Protein AF-A0A1Y6KA87-F1 (afdb_monomer)

pLDDT: mean 82.44, std 13.97, range [36.47, 97.94]

Foldseek 3Di:
DVVQLVVPPDDDPVSVVVSVVVCVVVVVDDDDDDQDPVNVVVVVVVVVVVVVVVVVVVVVVVVQVVCVVVVDDDDPPDPVNPD

Mean predicted aligned error: 11.57 Å

Secondary structure (DSSP, 8-state):
-HHHHHT-SS--HHHHHHHHHHHHHTT----PPP--HHHHHHHHHHHHHHHHHHHHHHHHHHHHHHHHHTT----S-STTS--

Solvent-accessible surface area (backbone atoms only — not comparable to full-atom values): 5189 Å² total; per-residue (Å²): 108,73,68,71,58,63,68,52,89,66,94,46,74,69,54,51,55,51,46,53,51,50,36,57,71,70,64,71,58,71,9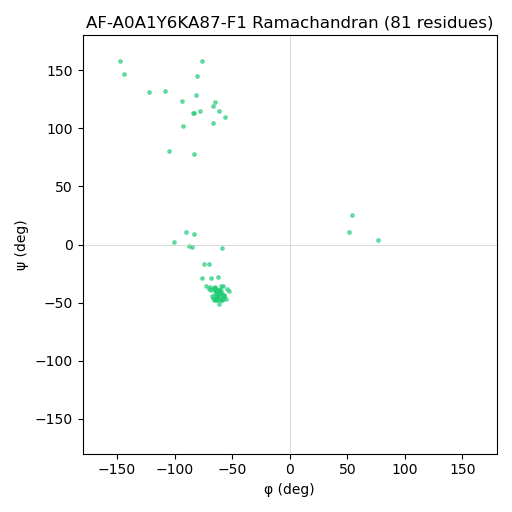1,72,81,78,82,48,72,68,58,51,52,53,53,49,51,56,50,47,54,53,48,53,58,48,51,53,51,51,50,56,47,52,56,50,51,56,40,44,77,73,72,46,79,82,71,80,83,50,89,85,65,77,122

Sequence (83 aa):
MRAALKAQRNKTDRADALGIAQIMRTDWFRRAHIRTAPCYRLRLLLTHRRNLKRRCLDIENAARHSQKAFGIRLSHVGRGGFA

Structure (mmCIF, N/CA/C/O backbone):
data_AF-A0A1Y6KA87-F1
#
_entry.id   AF-A0A1Y6KA87-F1
#
loop_
_atom_site.group_PDB
_atom_site.id
_atom_site.type_symbol
_atom_site.label_atom_id
_atom_site.label_alt_id
_atom_site.label_comp_id
_atom_site.label_asym_id
_atom_site.label_enti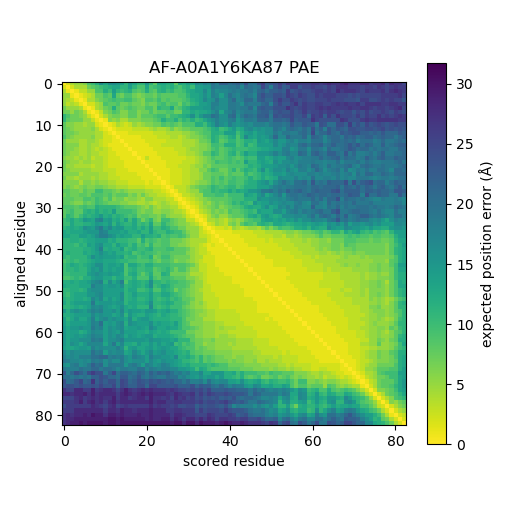ty_id
_atom_site.label_seq_id
_atom_site.pdbx_PDB_ins_code
_atom_site.Cartn_x
_atom_site.Cartn_y
_atom_site.Cartn_z
_atom_site.occupancy
_atom_site.B_iso_or_equiv
_atom_site.auth_seq_id
_atom_site.auth_comp_id
_atom_site.auth_asym_id
_atom_site.auth_atom_id
_atom_site.pdbx_PDB_model_num
ATOM 1 N N . MET A 1 1 ? -4.207 6.463 23.372 1.00 55.53 1 MET A N 1
ATOM 2 C CA . MET A 1 1 ? -4.252 5.123 24.011 1.00 55.53 1 MET A CA 1
ATOM 3 C C . MET A 1 1 ? -2.869 4.587 24.393 1.00 55.53 1 MET A C 1
ATOM 5 O O . MET A 1 1 ? -2.634 4.387 25.575 1.00 55.53 1 MET A O 1
ATOM 9 N N . ARG A 1 2 ? -1.927 4.421 23.445 1.00 56.78 2 ARG A N 1
ATOM 10 C CA . ARG A 1 2 ? -0.563 3.911 23.728 1.00 56.78 2 ARG A CA 1
ATOM 11 C C . ARG A 1 2 ? 0.195 4.689 24.816 1.00 56.78 2 ARG A C 1
ATOM 13 O O . ARG A 1 2 ? 0.864 4.062 25.619 1.00 56.78 2 ARG A O 1
ATOM 20 N N . ALA A 1 3 ? 0.066 6.016 24.873 1.00 60.38 3 ALA A N 1
ATOM 21 C CA . ALA A 1 3 ? 0.737 6.839 25.886 1.00 60.38 3 ALA A CA 1
ATOM 22 C C . ALA A 1 3 ? 0.187 6.635 27.314 1.00 60.38 3 ALA A C 1
ATOM 24 O O . ALA A 1 3 ? 0.966 6.594 28.256 1.00 60.38 3 ALA A O 1
ATOM 25 N N . ALA A 1 4 ? -1.129 6.433 27.466 1.00 61.69 4 ALA A N 1
ATOM 26 C CA . ALA A 1 4 ? -1.770 6.233 28.771 1.00 61.69 4 ALA A CA 1
ATOM 27 C C . ALA A 1 4 ? -1.377 4.891 29.414 1.00 61.69 4 ALA A C 1
ATOM 29 O O . ALA A 1 4 ? -1.106 4.832 30.605 1.00 61.69 4 ALA A O 1
ATOM 30 N N . LEU A 1 5 ? -1.274 3.828 28.608 1.00 66.88 5 LEU A N 1
ATOM 31 C CA . LEU A 1 5 ? -0.812 2.511 29.070 1.00 66.88 5 LEU A CA 1
ATOM 32 C C . LEU A 1 5 ? 0.713 2.462 29.265 1.00 66.88 5 LEU A C 1
ATOM 34 O O . LEU A 1 5 ? 1.198 1.738 30.121 1.00 66.88 5 LEU A O 1
ATOM 38 N N . LYS A 1 6 ? 1.478 3.261 28.507 1.00 64.88 6 LYS A N 1
ATOM 39 C CA . LYS A 1 6 ? 2.944 3.364 28.638 1.00 64.88 6 LYS A CA 1
ATOM 40 C C . LYS A 1 6 ? 3.387 4.158 29.876 1.00 64.88 6 LYS A C 1
ATOM 42 O O . LYS A 1 6 ? 4.540 4.052 30.274 1.00 64.88 6 LYS A O 1
ATOM 47 N N . ALA A 1 7 ? 2.491 4.938 30.483 1.00 65.56 7 ALA A N 1
ATOM 48 C CA . ALA A 1 7 ? 2.749 5.627 31.748 1.00 65.56 7 ALA A CA 1
ATOM 49 C C . ALA A 1 7 ? 2.823 4.659 32.946 1.00 65.56 7 ALA A C 1
ATOM 51 O O . ALA A 1 7 ? 3.353 5.019 33.996 1.00 65.56 7 ALA A O 1
ATOM 52 N N . GLN A 1 8 ? 2.324 3.425 32.799 1.00 70.56 8 GLN A N 1
ATOM 53 C CA . GLN A 1 8 ? 2.501 2.386 33.806 1.00 70.56 8 GLN A CA 1
ATOM 54 C C . GLN A 1 8 ? 3.913 1.803 33.710 1.00 70.56 8 GLN A C 1
ATOM 56 O O . GLN A 1 8 ? 4.295 1.188 32.717 1.00 70.56 8 GLN A O 1
ATOM 61 N N . ARG A 1 9 ? 4.693 2.027 34.768 1.00 69.69 9 ARG A N 1
ATOM 62 C CA . ARG A 1 9 ? 6.122 1.694 34.847 1.00 69.69 9 ARG A CA 1
ATOM 63 C C . ARG A 1 9 ? 6.394 0.183 34.875 1.00 69.69 9 ARG A C 1
ATOM 65 O O . ARG A 1 9 ? 7.429 -0.240 34.374 1.00 69.69 9 ARG A O 1
ATOM 72 N N . ASN A 1 10 ? 5.455 -0.608 35.406 1.00 78.75 10 ASN A N 1
ATOM 73 C CA . ASN A 1 10 ? 5.557 -2.064 35.533 1.00 78.75 10 ASN A CA 1
ATOM 74 C C . ASN A 1 10 ? 4.393 -2.756 34.814 1.00 78.75 10 ASN A C 1
ATOM 76 O O . ASN A 1 10 ? 3.230 -2.413 35.030 1.00 78.75 10 ASN A O 1
ATOM 80 N N . LYS A 1 11 ? 4.708 -3.764 33.998 1.00 77.62 11 LYS A N 1
ATOM 81 C CA . LYS A 1 11 ? 3.723 -4.571 33.274 1.00 77.62 11 LYS A CA 1
ATOM 82 C C . LYS A 1 11 ? 3.200 -5.686 34.181 1.00 77.62 11 LYS A C 1
ATOM 84 O O . LYS A 1 11 ? 3.953 -6.577 34.550 1.00 77.62 11 LYS A O 1
ATOM 89 N N . THR A 1 12 ? 1.922 -5.622 34.545 1.00 87.44 12 THR A N 1
ATOM 90 C CA . THR A 1 12 ? 1.215 -6.671 35.300 1.00 87.44 12 THR A CA 1
ATOM 91 C C . THR A 1 12 ? -0.226 -6.748 34.802 1.00 87.44 12 THR A C 1
ATOM 93 O O . THR A 1 12 ? -0.799 -5.704 34.477 1.00 87.44 12 THR A O 1
ATOM 96 N N . ASP A 1 13 ? -0.841 -7.935 34.796 1.00 89.19 13 ASP A N 1
ATOM 97 C CA . ASP A 1 13 ? -2.225 -8.107 34.316 1.00 89.19 13 ASP A CA 1
ATOM 98 C C . ASP A 1 13 ? -3.222 -7.223 35.084 1.00 89.19 13 ASP A C 1
ATOM 100 O O . ASP A 1 13 ? -4.139 -6.637 34.506 1.00 89.19 13 ASP A O 1
ATOM 104 N N . ARG A 1 14 ? -2.991 -7.040 36.393 1.00 87.69 14 ARG A N 1
ATOM 105 C CA . ARG A 1 14 ? -3.790 -6.151 37.250 1.00 87.69 14 ARG A CA 1
ATOM 106 C C . ARG A 1 14 ? -3.688 -4.683 36.823 1.00 87.69 14 ARG A C 1
ATOM 108 O O . ARG A 1 14 ? -4.701 -3.985 36.799 1.00 87.69 14 ARG A O 1
ATOM 115 N N . ALA A 1 15 ? -2.483 -4.202 36.513 1.00 86.31 15 ALA A N 1
ATOM 116 C CA . ALA A 1 15 ? -2.276 -2.817 36.092 1.00 86.31 15 ALA A CA 1
ATOM 117 C C . ALA A 1 15 ? -2.859 -2.565 34.693 1.00 86.31 15 ALA A C 1
ATOM 119 O O . ALA A 1 15 ? -3.497 -1.531 34.478 1.00 86.31 15 ALA A O 1
ATOM 120 N N . ASP A 1 16 ? -2.738 -3.540 33.789 1.00 85.94 16 ASP A N 1
ATOM 121 C CA . ASP A 1 16 ? -3.316 -3.475 32.447 1.00 85.94 16 ASP A CA 1
ATOM 122 C C . ASP A 1 16 ? -4.845 -3.407 32.480 1.00 85.94 16 ASP A C 1
ATOM 124 O O . ASP A 1 16 ? -5.437 -2.540 31.832 1.00 85.94 16 ASP A O 1
ATOM 128 N N . ALA A 1 17 ? -5.488 -4.268 33.277 1.00 89.25 17 ALA A N 1
ATOM 129 C CA . ALA A 1 17 ? -6.937 -4.251 33.464 1.00 89.25 17 ALA A CA 1
ATOM 130 C C . ALA A 1 17 ? -7.421 -2.896 34.011 1.00 89.25 17 ALA A C 1
ATOM 132 O O . ALA A 1 17 ? -8.384 -2.322 33.497 1.00 89.25 17 ALA A O 1
ATOM 133 N N . LEU A 1 18 ? -6.707 -2.336 34.997 1.00 88.19 18 LEU A N 1
ATOM 134 C CA . LEU A 1 18 ? -6.995 -1.007 35.540 1.00 88.19 18 LEU A CA 1
ATOM 135 C C . LEU A 1 18 ? -6.812 0.099 34.488 1.00 88.19 18 LEU A C 1
ATOM 137 O O . LEU A 1 18 ? -7.635 1.010 34.398 1.00 88.19 18 LEU A O 1
ATOM 141 N N . GLY A 1 19 ? -5.759 0.018 33.673 1.00 87.94 19 GLY A N 1
ATOM 142 C CA . GLY A 1 19 ? -5.491 0.966 32.594 1.00 87.94 19 GLY A CA 1
ATOM 143 C C . GLY A 1 19 ? -6.589 0.959 31.530 1.00 87.94 19 GLY A C 1
ATOM 144 O O . GLY A 1 19 ? -7.050 2.021 31.111 1.00 87.94 19 G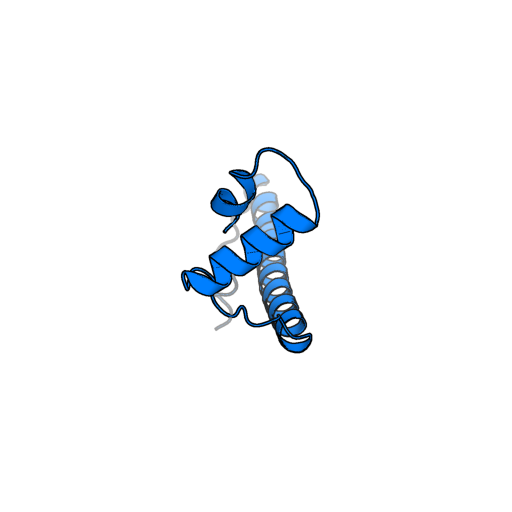LY A O 1
ATOM 145 N N . ILE A 1 20 ? -7.068 -0.226 31.138 1.00 86.94 20 ILE A N 1
ATOM 146 C CA . ILE A 1 20 ? -8.206 -0.374 30.220 1.00 86.94 20 ILE A CA 1
ATOM 147 C C . ILE A 1 20 ? -9.473 0.217 30.847 1.00 86.94 20 ILE A C 1
ATOM 149 O O . ILE A 1 20 ? -10.138 1.027 30.203 1.00 86.94 20 ILE A O 1
ATOM 153 N N . ALA A 1 21 ? -9.772 -0.107 32.108 1.00 89.81 21 ALA A N 1
ATOM 154 C CA . ALA A 1 21 ? -10.941 0.419 32.811 1.00 89.81 21 ALA A CA 1
ATOM 155 C C . ALA A 1 21 ? -10.926 1.955 32.912 1.00 89.81 21 ALA A C 1
ATOM 157 O O . ALA A 1 21 ? -11.955 2.600 32.713 1.00 89.81 21 ALA A O 1
ATOM 158 N N . GLN A 1 22 ? -9.760 2.560 33.165 1.00 88.25 22 GLN A N 1
ATOM 159 C CA . GLN A 1 22 ? -9.600 4.016 33.168 1.00 88.25 22 GLN A CA 1
ATOM 160 C C . GLN A 1 22 ? -9.917 4.614 31.795 1.00 88.25 22 GLN A C 1
ATOM 162 O O . GLN A 1 22 ? -10.668 5.580 31.714 1.00 88.25 22 GLN A O 1
ATOM 167 N N . ILE A 1 23 ? -9.381 4.025 30.723 1.00 87.56 23 ILE A N 1
ATOM 168 C CA . ILE A 1 23 ? -9.597 4.502 29.351 1.00 87.56 23 ILE A CA 1
ATOM 169 C C . ILE A 1 23 ? -11.071 4.382 28.943 1.00 87.56 23 ILE A C 1
ATOM 171 O O . ILE A 1 23 ? -11.586 5.270 28.263 1.00 87.56 23 ILE A O 1
ATOM 175 N N . MET A 1 24 ? -11.750 3.307 29.359 1.00 87.06 24 MET A N 1
ATOM 176 C CA . MET A 1 24 ? -13.188 3.144 29.133 1.00 87.06 24 MET A CA 1
ATOM 177 C C . MET A 1 24 ? -14.005 4.185 29.906 1.00 87.06 24 MET A C 1
ATOM 179 O O . MET A 1 24 ? -14.980 4.699 29.372 1.00 87.06 24 MET A O 1
ATOM 183 N N . ARG A 1 25 ? -13.596 4.535 31.133 1.00 88.00 25 ARG A N 1
ATOM 184 C CA . ARG A 1 25 ? -14.306 5.509 31.976 1.00 88.00 25 ARG A CA 1
ATOM 185 C C . ARG A 1 25 ? -14.150 6.953 31.506 1.00 88.00 25 ARG A C 1
ATOM 187 O O . ARG A 1 25 ? -15.079 7.733 31.651 1.00 88.00 25 ARG A O 1
ATOM 194 N N . THR A 1 26 ? -12.988 7.327 30.974 1.00 88.56 26 THR A N 1
ATOM 195 C CA . THR A 1 26 ? -12.724 8.707 30.530 1.00 88.56 26 THR A CA 1
ATOM 196 C C . THR A 1 26 ? -13.244 8.999 29.122 1.00 88.56 26 THR A C 1
ATOM 198 O O . THR A 1 26 ? -12.882 10.025 28.560 1.00 88.56 26 THR A O 1
ATOM 201 N N . ASP A 1 27 ? -14.022 8.088 28.525 1.00 80.25 27 ASP A N 1
ATOM 202 C CA . ASP A 1 27 ? -14.485 8.142 27.129 1.00 80.25 27 ASP A CA 1
ATOM 203 C C . ASP A 1 27 ? -13.339 8.311 26.109 1.00 80.25 27 ASP A C 1
ATOM 205 O O . ASP A 1 27 ? -13.483 8.809 24.995 1.00 80.25 27 ASP A O 1
ATOM 209 N N . TRP A 1 28 ? -12.137 7.867 26.491 1.00 82.69 28 TRP A N 1
ATOM 210 C CA . TRP A 1 28 ? -10.967 7.837 25.607 1.00 82.69 28 TRP A CA 1
ATOM 211 C C . TRP A 1 28 ? -10.937 6.567 24.748 1.00 82.69 28 TRP A C 1
ATOM 213 O O . TRP A 1 28 ? -10.039 6.386 23.916 1.00 82.69 28 TRP A O 1
ATOM 223 N N . PHE A 1 29 ? -11.907 5.673 24.949 1.00 81.75 29 PHE A N 1
ATOM 224 C CA . PHE A 1 29 ? -12.165 4.524 24.101 1.00 81.75 29 PHE A CA 1
ATOM 225 C C . PHE A 1 29 ? -13.211 4.870 23.042 1.00 81.75 29 PHE A C 1
ATOM 227 O O . PHE A 1 29 ? -14.347 5.199 23.356 1.00 81.75 29 PHE A O 1
ATOM 234 N N . ARG A 1 30 ? -12.861 4.682 21.767 1.00 80.38 30 ARG A N 1
ATOM 235 C CA . ARG A 1 30 ? -13.831 4.687 20.670 1.00 80.38 30 ARG A CA 1
ATOM 236 C C . ARG A 1 30 ? -14.004 3.269 20.153 1.00 80.38 30 ARG A C 1
ATOM 238 O O . ARG A 1 30 ? -13.008 2.602 19.868 1.00 80.38 30 ARG A O 1
ATOM 245 N N . ARG A 1 31 ? -15.254 2.824 19.981 1.00 80.62 31 ARG A N 1
ATOM 246 C CA . ARG A 1 31 ? -15.560 1.522 19.373 1.00 80.62 31 ARG A CA 1
ATOM 247 C C . ARG A 1 31 ? -14.919 1.459 17.985 1.00 80.62 31 ARG A C 1
ATOM 249 O O . ARG A 1 31 ? -15.346 2.146 17.061 1.00 80.62 31 ARG A O 1
ATOM 256 N N . ALA A 1 32 ? -13.882 0.642 17.847 1.00 75.31 32 ALA A N 1
ATOM 257 C CA . ALA A 1 32 ? -13.280 0.365 16.557 1.00 75.31 32 ALA A CA 1
ATOM 258 C C . ALA A 1 32 ? -14.121 -0.696 15.843 1.00 75.31 32 ALA A C 1
ATOM 260 O O . ALA A 1 32 ? -14.405 -1.754 16.403 1.00 75.31 32 ALA A O 1
ATOM 261 N N . HIS A 1 33 ? -14.516 -0.425 14.601 1.00 78.75 33 HIS A N 1
ATOM 262 C CA . HIS A 1 33 ? -15.134 -1.444 13.763 1.00 78.75 33 HIS A CA 1
ATOM 263 C C . HIS A 1 33 ? -14.091 -2.527 13.454 1.00 78.75 33 HIS A C 1
ATOM 265 O O . HIS A 1 33 ? -13.052 -2.249 12.843 1.00 78.75 33 HIS A O 1
ATOM 271 N N . ILE A 1 34 ? -14.365 -3.766 13.866 1.00 77.81 34 ILE A N 1
ATOM 272 C CA . ILE A 1 34 ? -13.519 -4.913 13.533 1.00 77.81 34 ILE A CA 1
ATOM 273 C C . ILE A 1 34 ? -13.600 -5.106 12.023 1.00 77.81 34 ILE A C 1
ATOM 275 O O . ILE A 1 34 ? -14.682 -5.240 11.457 1.00 77.81 34 ILE A O 1
ATOM 279 N N . ARG A 1 35 ? -12.457 -5.068 11.336 1.00 82.38 35 A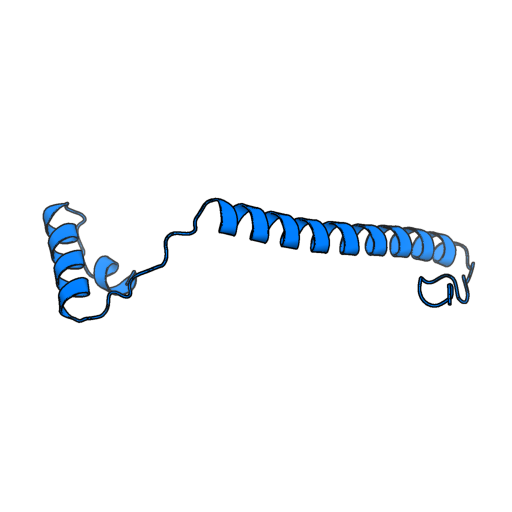RG A N 1
ATOM 280 C CA . ARG A 1 35 ? -12.429 -5.263 9.884 1.00 82.38 35 ARG A CA 1
ATOM 281 C C . ARG A 1 35 ? -12.966 -6.660 9.577 1.00 82.38 35 ARG A C 1
ATOM 283 O O . ARG A 1 35 ? -12.364 -7.655 9.964 1.00 82.38 35 ARG A O 1
ATOM 290 N N . THR A 1 36 ? -14.100 -6.723 8.893 1.00 88.31 36 THR A N 1
ATOM 291 C CA . THR A 1 36 ? -14.719 -7.989 8.504 1.00 88.31 36 THR A CA 1
ATOM 292 C C . THR A 1 36 ? -13.970 -8.591 7.314 1.00 88.31 36 THR A C 1
ATOM 294 O O . THR A 1 36 ? -13.294 -7.880 6.559 1.00 88.31 36 THR A O 1
ATOM 297 N N . ALA A 1 37 ? -14.086 -9.907 7.116 1.00 92.12 37 ALA A N 1
ATOM 298 C CA . ALA A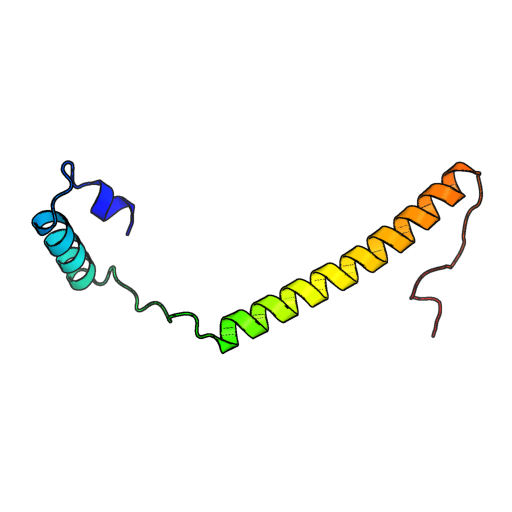 1 37 ? -13.469 -10.586 5.975 1.00 92.12 37 ALA A CA 1
ATOM 299 C C . ALA A 1 37 ? -13.830 -9.946 4.609 1.00 92.12 37 ALA A C 1
ATOM 301 O O . ALA A 1 37 ? -12.921 -9.764 3.792 1.00 92.12 37 ALA A O 1
ATOM 302 N N . PRO A 1 38 ? -15.082 -9.502 4.354 1.00 91.69 38 PRO A N 1
ATOM 303 C CA . PRO A 1 38 ? -15.423 -8.749 3.145 1.00 91.69 38 PRO A CA 1
ATOM 304 C C . PRO A 1 38 ? -14.631 -7.445 2.977 1.00 91.69 38 PRO A C 1
ATOM 306 O O . PRO A 1 38 ? -14.126 -7.177 1.887 1.00 91.69 38 PRO A O 1
ATOM 309 N N . CYS A 1 39 ? -14.444 -6.657 4.044 1.00 91.00 39 CYS A N 1
ATOM 310 C CA . CYS A 1 39 ? -13.654 -5.422 3.984 1.00 91.00 39 CYS A CA 1
ATOM 311 C C . CYS A 1 39 ? -12.191 -5.693 3.601 1.00 91.00 39 CYS A C 1
ATOM 313 O O . CYS A 1 39 ? -11.600 -4.934 2.829 1.00 91.00 39 CYS A O 1
ATOM 315 N N . TYR A 1 40 ? -11.602 -6.778 4.115 1.00 92.31 40 TYR A N 1
ATOM 316 C CA . TYR A 1 40 ? -10.252 -7.194 3.730 1.00 92.31 40 TYR A CA 1
ATOM 317 C C . TYR A 1 40 ? -10.174 -7.577 2.253 1.00 92.31 40 TYR A C 1
ATOM 319 O O . TYR A 1 40 ? -9.281 -7.091 1.559 1.00 92.31 40 TYR A O 1
ATOM 327 N N . ARG A 1 41 ? -11.125 -8.382 1.763 1.00 94.50 41 ARG A N 1
ATOM 328 C CA . ARG A 1 41 ? -11.201 -8.784 0.349 1.00 94.50 41 ARG A CA 1
ATOM 329 C C . ARG A 1 41 ? -11.339 -7.576 -0.575 1.00 94.50 41 ARG A C 1
ATOM 331 O O . ARG A 1 41 ? -10.566 -7.448 -1.519 1.00 94.50 41 ARG A O 1
ATOM 338 N N . LEU A 1 42 ? -12.244 -6.645 -0.270 1.00 95.88 42 LEU A N 1
ATOM 339 C CA . LEU A 1 42 ? -12.422 -5.427 -1.065 1.00 95.88 42 LEU A CA 1
ATOM 340 C C . LEU A 1 42 ? -11.136 -4.593 -1.114 1.00 95.88 42 LEU A C 1
ATOM 342 O O . LEU A 1 42 ? -10.692 -4.176 -2.184 1.00 95.88 42 LEU A O 1
ATOM 346 N N . ARG A 1 43 ? -10.494 -4.377 0.038 1.00 94.81 43 ARG A N 1
ATOM 347 C CA . ARG A 1 43 ? -9.256 -3.593 0.102 1.00 94.81 43 ARG A CA 1
ATOM 348 C C . ARG A 1 43 ? -8.104 -4.266 -0.645 1.00 94.81 43 ARG A C 1
ATOM 350 O O . ARG A 1 43 ? -7.311 -3.572 -1.285 1.00 94.81 43 ARG A O 1
ATOM 357 N N . LEU A 1 44 ? -8.028 -5.595 -0.589 1.00 96.31 44 LEU A N 1
ATOM 358 C CA . LEU A 1 44 ? -7.071 -6.399 -1.344 1.00 96.31 44 LEU A CA 1
ATOM 359 C C . LEU A 1 44 ? -7.283 -6.211 -2.853 1.00 96.31 44 LEU A C 1
ATOM 361 O O . LEU A 1 44 ? -6.348 -5.828 -3.553 1.00 96.31 44 LEU A O 1
ATOM 365 N N . LEU A 1 45 ? -8.519 -6.364 -3.335 1.00 97.75 45 LEU A N 1
ATOM 366 C CA . LEU A 1 45 ? -8.876 -6.179 -4.746 1.00 97.75 45 LEU A CA 1
ATOM 367 C C . LEU A 1 45 ? -8.530 -4.777 -5.265 1.00 97.75 45 LEU A C 1
ATOM 369 O O . LEU A 1 45 ? -7.902 -4.639 -6.315 1.00 97.75 45 LEU A O 1
ATOM 373 N N . LEU A 1 46 ? -8.873 -3.728 -4.513 1.00 97.94 46 LEU A N 1
ATOM 374 C CA . LEU A 1 46 ? -8.533 -2.346 -4.871 1.00 97.94 46 LEU A CA 1
ATOM 375 C C . LEU A 1 46 ? -7.015 -2.128 -4.947 1.00 97.94 46 LEU A C 1
ATOM 377 O O . LEU A 1 46 ? -6.518 -1.449 -5.850 1.00 97.94 46 LEU A O 1
ATOM 381 N N . THR A 1 47 ? -6.272 -2.739 -4.022 1.00 97.88 47 THR A N 1
ATOM 382 C CA . THR A 1 47 ? -4.807 -2.676 -3.993 1.00 97.88 47 THR A CA 1
ATOM 383 C C . THR A 1 47 ? -4.210 -3.393 -5.202 1.00 97.88 47 THR A C 1
ATOM 385 O O . THR A 1 47 ? -3.362 -2.820 -5.888 1.00 97.88 47 THR A O 1
ATOM 388 N N . HIS A 1 48 ? -4.683 -4.598 -5.534 1.00 97.88 48 HIS A N 1
ATOM 389 C CA . HIS A 1 48 ? -4.233 -5.320 -6.726 1.00 97.88 48 HIS A CA 1
ATOM 390 C C . HIS A 1 48 ? -4.556 -4.573 -8.012 1.00 97.88 48 HIS A C 1
ATOM 392 O O . HIS A 1 48 ? -3.666 -4.412 -8.840 1.00 97.88 48 HIS A O 1
ATOM 398 N N . ARG A 1 49 ? -5.767 -4.023 -8.160 1.00 97.81 49 ARG A N 1
ATOM 399 C CA . ARG A 1 49 ? -6.130 -3.207 -9.328 1.00 97.81 49 ARG A CA 1
ATOM 400 C C . ARG A 1 49 ? -5.156 -2.043 -9.526 1.00 97.81 49 ARG A C 1
ATOM 402 O O . ARG A 1 49 ? -4.684 -1.814 -10.639 1.00 97.81 49 ARG A O 1
ATOM 409 N N . ARG A 1 50 ? -4.833 -1.312 -8.452 1.00 97.50 50 ARG A N 1
ATOM 410 C CA . ARG A 1 50 ? -3.871 -0.199 -8.509 1.00 97.50 50 ARG A CA 1
ATOM 411 C C . ARG A 1 50 ? -2.472 -0.680 -8.889 1.00 97.50 50 ARG A C 1
ATOM 413 O O . ARG A 1 50 ? -1.812 -0.020 -9.688 1.00 97.50 50 ARG A O 1
ATOM 420 N N . ASN A 1 51 ? -2.031 -1.804 -8.328 1.00 97.62 51 ASN A N 1
ATOM 421 C CA . ASN A 1 51 ? -0.729 -2.390 -8.639 1.00 97.62 51 ASN A CA 1
ATOM 422 C C . ASN A 1 51 ? -0.641 -2.840 -10.097 1.00 97.62 51 ASN A C 1
ATOM 424 O O . ASN A 1 51 ? 0.302 -2.455 -10.773 1.00 97.62 51 ASN A O 1
ATOM 428 N N . LEU A 1 52 ? -1.636 -3.568 -10.605 1.00 97.50 52 LEU A N 1
ATOM 429 C CA . LEU A 1 52 ? -1.670 -4.013 -11.999 1.00 97.50 52 LEU A CA 1
ATOM 430 C C . LEU A 1 52 ? -1.620 -2.824 -12.962 1.00 97.50 52 LEU A C 1
ATOM 432 O O . LEU A 1 52 ? -0.772 -2.793 -13.847 1.00 97.50 52 LEU A O 1
ATOM 436 N N . LYS A 1 53 ? -2.444 -1.791 -12.728 1.00 96.00 53 LYS A N 1
ATOM 437 C C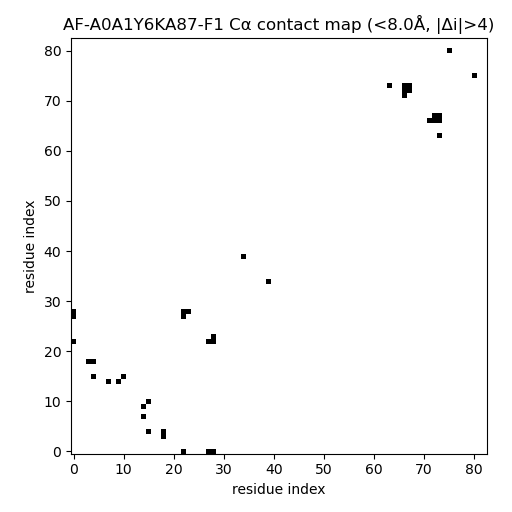A . LYS A 1 53 ? -2.422 -0.571 -13.550 1.00 96.00 53 LYS A CA 1
ATOM 438 C C . LYS A 1 53 ? -1.036 0.084 -13.566 1.00 96.00 53 LYS A C 1
ATOM 440 O O . LYS A 1 53 ? -0.574 0.489 -14.625 1.00 96.00 53 LYS A O 1
ATOM 445 N N . ARG A 1 54 ? -0.378 0.186 -12.407 1.00 96.50 54 ARG A N 1
ATOM 446 C CA . ARG A 1 54 ? 0.981 0.739 -12.307 1.00 96.50 54 ARG A CA 1
ATOM 447 C C . ARG A 1 54 ? 2.002 -0.120 -13.042 1.00 96.50 54 ARG A C 1
ATOM 449 O O . ARG A 1 54 ? 2.749 0.419 -13.839 1.00 96.50 54 ARG A O 1
ATOM 456 N N . ARG A 1 55 ? 1.974 -1.441 -12.853 1.00 96.25 55 ARG A N 1
ATOM 457 C CA . ARG A 1 55 ? 2.904 -2.363 -13.520 1.00 96.25 55 ARG A CA 1
ATOM 458 C C . ARG A 1 55 ? 2.789 -2.309 -15.040 1.00 96.25 55 ARG A C 1
ATOM 460 O O . ARG A 1 55 ? 3.815 -2.314 -15.705 1.00 96.25 55 ARG A O 1
ATOM 467 N N . CYS A 1 56 ? 1.579 -2.193 -15.587 1.00 94.00 56 CYS A N 1
ATOM 468 C CA . CYS A 1 56 ? 1.408 -1.982 -17.025 1.00 94.00 56 CYS A CA 1
ATOM 469 C C . CYS A 1 56 ? 2.103 -0.696 -17.499 1.00 94.00 56 CYS A C 1
ATOM 471 O O . CYS A 1 56 ? 2.838 -0.732 -18.478 1.00 94.00 56 CYS A O 1
ATOM 473 N N . LEU A 1 57 ? 1.915 0.417 -16.781 1.00 92.12 57 LEU A N 1
ATOM 474 C CA . LEU A 1 57 ? 2.566 1.690 -17.112 1.00 92.12 57 LEU A CA 1
ATOM 475 C C . LEU A 1 57 ? 4.090 1.614 -16.969 1.00 92.12 57 LEU A C 1
ATOM 477 O O . LEU A 1 57 ? 4.807 2.163 -17.799 1.00 92.12 57 LEU A O 1
ATOM 481 N N . ASP A 1 58 ? 4.590 0.929 -15.941 1.00 94.56 58 ASP A N 1
ATOM 482 C CA . ASP A 1 58 ? 6.026 0.747 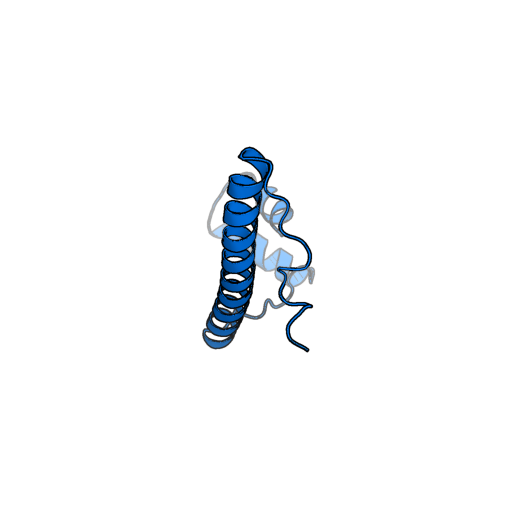-15.723 1.00 94.56 58 ASP A CA 1
ATOM 483 C C . ASP A 1 58 ? 6.662 -0.020 -16.891 1.00 94.56 58 ASP A C 1
ATOM 485 O O . ASP A 1 58 ? 7.719 0.377 -17.377 1.00 94.56 58 ASP A O 1
ATOM 489 N N . ILE A 1 59 ? 6.000 -1.074 -17.384 1.00 93.50 59 ILE A N 1
ATOM 490 C CA . ILE A 1 59 ? 6.458 -1.857 -18.543 1.00 93.50 59 ILE A CA 1
ATOM 491 C C . ILE A 1 59 ? 6.438 -1.005 -19.818 1.00 93.50 59 ILE A C 1
ATOM 493 O O . ILE A 1 59 ? 7.432 -0.964 -20.542 1.00 93.50 59 ILE A O 1
ATOM 497 N N . GLU A 1 60 ? 5.338 -0.289 -20.078 1.00 89.12 60 GLU A N 1
ATOM 498 C CA . GLU A 1 60 ? 5.225 0.627 -21.223 1.00 89.12 60 GLU A CA 1
ATOM 499 C C . GLU A 1 60 ? 6.339 1.687 -21.196 1.00 89.12 60 GLU A C 1
ATOM 501 O O . GLU A 1 60 ? 6.984 1.969 -22.209 1.00 89.12 60 GLU A O 1
ATOM 506 N N . ASN A 1 61 ? 6.616 2.247 -20.018 1.00 88.81 61 ASN A N 1
ATOM 507 C CA . ASN A 1 61 ? 7.691 3.207 -19.836 1.00 88.81 61 ASN A CA 1
ATOM 508 C C . ASN A 1 61 ? 9.063 2.561 -20.029 1.00 88.81 61 ASN A C 1
ATOM 510 O O . ASN A 1 61 ? 9.895 3.159 -20.703 1.00 88.81 61 ASN A O 1
ATOM 514 N N . ALA A 1 62 ? 9.321 1.372 -19.486 1.00 91.62 62 ALA A N 1
ATOM 515 C CA . ALA A 1 62 ? 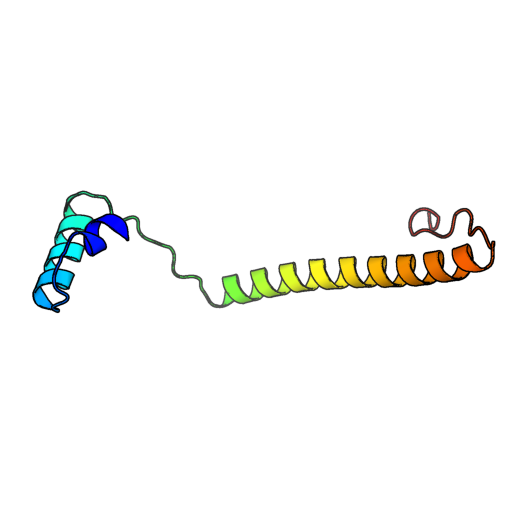10.599 0.681 -19.661 1.00 91.62 62 ALA A CA 1
ATOM 516 C C . ALA A 1 62 ? 10.918 0.451 -21.149 1.00 91.62 62 ALA A C 1
ATOM 518 O O . ALA A 1 62 ? 12.023 0.762 -21.593 1.00 91.62 62 ALA A O 1
ATOM 519 N N . ALA A 1 63 ? 9.929 0.015 -21.935 1.00 89.19 63 ALA A N 1
ATOM 520 C CA . ALA A 1 63 ? 10.063 -0.143 -23.384 1.00 89.19 63 ALA A CA 1
ATOM 521 C C . ALA A 1 63 ? 10.319 1.193 -24.110 1.00 89.19 63 ALA A C 1
ATOM 523 O O . ALA A 1 63 ? 11.148 1.273 -25.014 1.00 89.19 63 ALA A O 1
ATOM 524 N N . ARG A 1 64 ? 9.659 2.282 -23.695 1.00 86.62 64 ARG A N 1
ATOM 525 C CA . ARG A 1 64 ? 9.928 3.616 -24.259 1.00 86.62 64 ARG A CA 1
ATOM 526 C C . ARG A 1 64 ? 11.347 4.094 -23.947 1.00 86.62 64 ARG A C 1
ATOM 528 O O . ARG A 1 64 ? 12.003 4.676 -24.808 1.00 86.62 64 ARG A O 1
ATOM 535 N N . HIS A 1 65 ? 11.812 3.890 -22.715 1.00 88.69 65 HIS A N 1
ATOM 536 C CA . HIS A 1 65 ? 13.151 4.305 -22.297 1.00 88.69 65 HIS A CA 1
ATOM 537 C C . HIS A 1 65 ? 14.238 3.538 -23.055 1.00 88.69 65 HIS A C 1
ATOM 539 O O . HIS A 1 65 ? 15.218 4.160 -23.461 1.00 88.69 65 HIS A O 1
ATOM 545 N N . SER A 1 66 ? 14.054 2.235 -23.303 1.00 90.88 66 SER A N 1
ATOM 546 C CA . SER A 1 66 ? 15.018 1.454 -24.084 1.00 90.88 66 SER A CA 1
ATOM 547 C C . SER A 1 66 ? 15.131 1.968 -25.520 1.00 90.88 66 SER A C 1
ATOM 549 O O . SER A 1 66 ? 16.234 2.211 -25.990 1.00 90.88 66 SER A O 1
ATOM 551 N N . GLN A 1 67 ? 14.016 2.245 -26.198 1.00 87.31 67 GLN A N 1
ATOM 552 C CA . GLN A 1 67 ? 14.037 2.802 -27.557 1.00 87.31 67 GLN A CA 1
ATOM 553 C C . GLN A 1 67 ? 14.626 4.215 -27.614 1.00 87.31 67 GLN A C 1
ATOM 555 O O . GLN A 1 67 ? 15.380 4.536 -28.534 1.00 87.31 67 GLN A O 1
ATOM 560 N N . LYS A 1 68 ? 14.351 5.042 -26.597 1.00 85.88 68 LYS A N 1
ATOM 561 C CA . LYS A 1 68 ? 14.956 6.373 -26.470 1.00 85.88 68 LYS A CA 1
ATOM 562 C C . LYS A 1 68 ? 16.484 6.299 -26.378 1.00 85.88 68 LYS A C 1
ATOM 564 O O . LYS A 1 68 ? 17.145 7.173 -26.931 1.00 85.88 68 LYS A O 1
ATOM 569 N N . ALA A 1 69 ? 17.042 5.273 -25.727 1.00 90.06 69 ALA A N 1
ATOM 570 C CA . ALA A 1 69 ? 18.491 5.069 -25.655 1.00 90.06 69 ALA A CA 1
ATOM 571 C C . ALA A 1 69 ? 19.130 4.842 -27.040 1.00 90.06 69 ALA A C 1
ATOM 573 O O . ALA A 1 69 ? 20.274 5.229 -27.249 1.00 90.06 69 ALA A O 1
ATOM 574 N N . PHE A 1 70 ? 18.375 4.302 -28.002 1.00 90.12 70 PHE A N 1
ATOM 575 C CA . PHE A 1 70 ? 18.798 4.135 -29.398 1.00 90.12 70 PHE A CA 1
ATOM 576 C C . PHE A 1 70 ? 18.454 5.339 -30.297 1.00 90.12 70 PHE A C 1
ATOM 578 O O . PHE A 1 70 ? 18.539 5.242 -31.517 1.00 90.12 70 PHE A O 1
ATOM 585 N N . GLY A 1 71 ? 18.022 6.472 -29.729 1.00 88.06 71 GLY A N 1
ATOM 586 C CA . GLY A 1 71 ? 17.639 7.668 -30.493 1.00 88.06 71 GLY A CA 1
ATOM 587 C C . GLY A 1 71 ? 16.264 7.582 -31.170 1.00 88.06 71 GLY A C 1
ATOM 588 O O . GLY A 1 71 ? 15.854 8.520 -31.854 1.00 88.06 71 GLY A O 1
ATOM 589 N N . ILE A 1 72 ? 15.512 6.499 -30.951 1.00 83.56 72 ILE A N 1
ATOM 590 C CA . ILE A 1 72 ? 14.185 6.296 -31.538 1.00 83.56 72 ILE A CA 1
ATOM 591 C C . ILE A 1 72 ? 13.148 7.031 -30.684 1.00 83.56 72 ILE A C 1
ATOM 593 O O . ILE A 1 72 ? 12.874 6.673 -29.535 1.00 83.56 72 ILE A O 1
ATOM 597 N N . ARG A 1 73 ? 12.539 8.079 -31.249 1.00 75.81 73 ARG A N 1
ATOM 598 C CA . ARG A 1 73 ? 11.427 8.805 -30.620 1.00 75.81 73 ARG A CA 1
ATOM 599 C C . ARG A 1 73 ? 10.096 8.219 -31.077 1.00 75.81 73 ARG A C 1
ATOM 601 O O . ARG A 1 73 ? 9.603 8.562 -32.145 1.00 75.81 73 ARG A O 1
ATOM 608 N N . LEU A 1 74 ? 9.472 7.405 -30.228 1.00 69.88 74 LEU A N 1
ATOM 609 C CA . LEU A 1 74 ? 8.066 7.043 -30.403 1.00 69.88 74 LEU A CA 1
ATOM 610 C C . LEU A 1 74 ? 7.170 8.277 -30.195 1.00 69.88 74 LEU A C 1
ATOM 612 O O . LEU A 1 74 ? 6.958 8.699 -29.053 1.00 69.88 74 LEU A O 1
ATOM 616 N N . SER A 1 75 ? 6.633 8.854 -31.270 1.00 67.94 75 SER A N 1
ATOM 617 C CA . SER A 1 75 ? 5.532 9.823 -31.199 1.00 67.94 75 SER A CA 1
ATOM 618 C C . SER A 1 75 ? 4.190 9.090 -31.042 1.00 67.94 75 SER A C 1
ATOM 620 O O . SER A 1 75 ? 4.025 7.983 -31.539 1.00 67.94 75 SER A O 1
ATOM 622 N N . HIS A 1 76 ? 3.248 9.671 -30.289 1.00 61.75 76 HIS A N 1
ATOM 623 C CA . HIS A 1 76 ? 1.851 9.216 -30.117 1.00 61.75 76 HIS A CA 1
ATOM 624 C C . HIS A 1 76 ? 1.584 7.746 -29.715 1.00 61.75 76 HIS A C 1
ATOM 626 O O . HIS A 1 76 ? 0.431 7.330 -29.673 1.00 61.75 76 HIS A O 1
ATOM 632 N N . VAL A 1 77 ? 2.585 6.959 -29.312 1.00 61.47 77 VAL A N 1
ATOM 633 C CA . VAL A 1 77 ? 2.357 5.599 -28.787 1.00 61.47 77 VAL A CA 1
ATOM 634 C C . VAL A 1 77 ? 1.991 5.679 -27.305 1.00 61.47 77 VAL A C 1
ATOM 636 O O . VAL A 1 77 ? 2.834 5.515 -26.423 1.00 61.47 77 VAL A O 1
ATOM 639 N N . GLY A 1 78 ? 0.747 6.030 -27.008 1.00 60.41 78 GLY A N 1
ATOM 640 C CA . GLY A 1 78 ? 0.188 6.028 -25.660 1.00 60.41 78 GLY A CA 1
ATOM 641 C C . GLY A 1 78 ? -1.296 5.696 -25.716 1.00 60.41 78 GLY A C 1
ATOM 642 O O . GLY A 1 78 ? -1.938 5.900 -26.741 1.00 60.41 78 GLY A O 1
ATOM 643 N N . ARG A 1 79 ? -1.866 5.215 -24.606 1.00 60.53 79 ARG A N 1
ATOM 644 C CA . ARG A 1 79 ? -3.286 4.815 -24.519 1.00 60.53 79 ARG A CA 1
ATOM 645 C C . ARG A 1 79 ? -4.305 5.928 -24.847 1.00 60.53 79 ARG A C 1
ATOM 647 O O . ARG A 1 79 ? -5.494 5.655 -24.828 1.00 60.53 79 ARG A O 1
ATOM 654 N N . GLY A 1 80 ? -3.858 7.156 -25.123 1.00 59.00 80 GLY A N 1
ATOM 655 C CA . GLY A 1 80 ? -4.685 8.258 -25.628 1.00 59.00 80 GLY A CA 1
ATOM 656 C C . GLY A 1 80 ? -4.829 8.320 -27.157 1.00 59.00 80 GLY A C 1
ATOM 657 O O . GLY A 1 80 ? -5.501 9.221 -27.633 1.00 59.00 80 GLY A O 1
ATOM 658 N N . GLY A 1 81 ? -4.198 7.411 -27.915 1.00 49.38 81 GLY A N 1
ATOM 659 C CA . GLY A 1 81 ? -4.299 7.330 -29.384 1.00 49.38 81 GLY A CA 1
ATOM 660 C C . GLY A 1 81 ? -5.260 6.256 -29.913 1.00 49.38 81 GLY A C 1
ATOM 661 O O . GLY A 1 81 ? -5.358 6.082 -31.120 1.00 49.38 81 GLY A O 1
ATOM 662 N N . PHE A 1 82 ? -5.945 5.532 -29.024 1.00 42.00 82 PHE A N 1
ATOM 663 C CA . PHE A 1 82 ? -7.074 4.667 -29.375 1.00 42.00 82 PHE A CA 1
ATOM 664 C C . PHE A 1 82 ? -8.355 5.372 -28.921 1.00 42.00 82 PHE A C 1
ATOM 666 O O . PHE A 1 82 ? -8.857 5.113 -27.826 1.00 42.00 82 PHE A O 1
ATOM 673 N N . ALA A 1 83 ? -8.804 6.326 -29.730 1.00 36.47 83 ALA A N 1
ATOM 674 C CA . ALA A 1 83 ? -10.145 6.896 -29.698 1.00 36.47 83 ALA A CA 1
ATOM 675 C C . ALA A 1 83 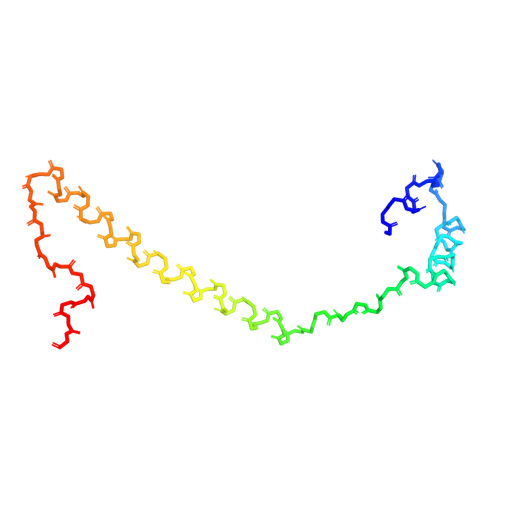? -10.765 6.672 -31.077 1.00 36.47 83 ALA A C 1
ATOM 677 O O . ALA A 1 83 ? -10.007 6.810 -32.066 1.00 36.47 83 ALA A O 1
#

Radius of gyration: 26.52 Å; Cα contacts (8 Å, |Δi|>4): 20; chains: 1; bounding box: 34×20×69 Å